Protein AF-A0A0C1L638-F1 (afdb_monomer_lite)

Secondary structure (DSSP, 8-state):
---HHHHHHHHHHHHHHHHHHHHHTT--GGGTT--SSTTSPPHHHHHHHHHHHHHHHHHHHHHS----TTS--GGGGS-HHHHHHHHHHHHHHHHHHHHHHHHHTTPPPPPSSS--TTS---

Radius of gyration: 15.99 Å; chains: 1; bounding box: 46×33×40 Å

Structure (mmCIF, N/CA/C/O backbone):
data_AF-A0A0C1L638-F1
#
_entry.id   AF-A0A0C1L638-F1
#
loop_
_atom_site.group_PDB
_atom_site.id
_atom_site.type_symbol
_atom_site.label_atom_id
_atom_site.label_alt_id
_atom_site.label_comp_id
_atom_site.label_asym_id
_atom_site.label_entity_id
_atom_site.label_seq_id
_atom_site.pdbx_PDB_ins_code
_atom_site.Cartn_x
_atom_site.Cartn_y
_atom_site.Cartn_z
_atom_site.occupancy
_atom_site.B_iso_or_equiv
_atom_site.auth_seq_id
_atom_site.auth_comp_id
_atom_site.auth_asym_id
_atom_site.auth_atom_id
_atom_site.pdbx_PDB_model_num
ATOM 1 N N . MET A 1 1 ? -29.315 -3.999 16.140 1.00 48.91 1 MET A N 1
ATOM 2 C CA . MET A 1 1 ? -29.030 -3.114 14.990 1.00 48.91 1 MET A CA 1
ATOM 3 C C . MET A 1 1 ? -27.539 -3.187 14.716 1.00 48.91 1 MET A C 1
ATOM 5 O O . MET A 1 1 ? -26.774 -2.829 15.603 1.00 48.91 1 MET A O 1
ATOM 9 N N . SER A 1 2 ? -27.113 -3.719 13.566 1.00 58.38 2 SER A N 1
ATOM 10 C CA . SER A 1 2 ? -25.711 -3.590 13.154 1.00 58.38 2 SER A CA 1
ATOM 11 C C . SER A 1 2 ? -25.427 -2.111 12.915 1.00 58.38 2 SER A C 1
ATOM 13 O O . SER A 1 2 ? -26.223 -1.433 12.267 1.00 58.38 2 SER A O 1
ATOM 15 N N . ASN A 1 3 ? -24.329 -1.594 13.455 1.00 78.25 3 ASN A N 1
ATOM 16 C CA . ASN A 1 3 ? -23.921 -0.226 13.174 1.00 78.25 3 ASN A CA 1
ATOM 17 C C . ASN A 1 3 ? -23.470 -0.153 11.706 1.00 78.25 3 ASN A C 1
ATOM 19 O O . ASN A 1 3 ? -22.371 -0.599 11.379 1.00 78.25 3 ASN A O 1
ATOM 23 N N . THR A 1 4 ? -24.346 0.361 10.835 1.00 86.81 4 THR A N 1
ATOM 24 C CA . THR A 1 4 ? -24.172 0.392 9.374 1.00 86.81 4 THR A CA 1
ATOM 25 C C . THR A 1 4 ? -22.825 0.981 8.959 1.00 86.81 4 THR A C 1
ATOM 27 O O . THR A 1 4 ? -22.204 0.490 8.022 1.00 86.81 4 THR A O 1
ATOM 30 N N . ILE A 1 5 ? -22.327 1.981 9.689 1.00 86.56 5 ILE A N 1
ATOM 31 C CA . ILE A 1 5 ? -21.040 2.619 9.401 1.00 86.56 5 ILE A CA 1
ATOM 32 C C . ILE A 1 5 ? -19.891 1.638 9.649 1.00 86.56 5 ILE A C 1
ATOM 34 O O . ILE A 1 5 ? -19.076 1.412 8.762 1.00 86.56 5 ILE A O 1
ATOM 38 N N . ILE A 1 6 ? -19.858 0.987 10.815 1.00 87.44 6 ILE A N 1
ATOM 39 C CA . ILE A 1 6 ? -18.807 0.013 11.156 1.00 87.44 6 ILE A CA 1
ATOM 40 C C . ILE A 1 6 ? -18.777 -1.130 10.135 1.00 87.44 6 ILE A C 1
ATOM 42 O O . ILE A 1 6 ? -17.701 -1.525 9.693 1.00 87.44 6 ILE A O 1
ATOM 46 N N . SER A 1 7 ? -19.943 -1.632 9.711 1.00 90.81 7 SER A N 1
ATOM 47 C CA . SER A 1 7 ? -19.996 -2.676 8.680 1.00 90.81 7 SER A CA 1
ATOM 48 C C . SER A 1 7 ? -19.431 -2.227 7.330 1.00 90.81 7 SER A C 1
ATOM 50 O O . SER A 1 7 ? -18.806 -3.042 6.658 1.00 90.81 7 SER A O 1
ATOM 52 N N . GLN A 1 8 ? -19.593 -0.954 6.946 1.00 90.81 8 GLN A N 1
ATOM 53 C CA . GLN A 1 8 ? -18.999 -0.422 5.713 1.00 90.81 8 GLN A CA 1
ATOM 54 C C . GLN A 1 8 ? -17.470 -0.369 5.813 1.00 90.81 8 GLN A C 1
ATOM 56 O O . GLN A 1 8 ? -16.793 -0.868 4.922 1.00 90.81 8 GLN A O 1
ATOM 61 N N . PHE A 1 9 ? -16.916 0.113 6.931 1.00 91.06 9 PHE A N 1
ATOM 62 C CA . PHE A 1 9 ? -15.462 0.101 7.148 1.00 91.06 9 PHE A CA 1
ATOM 63 C C . PHE A 1 9 ? -14.877 -1.312 7.134 1.00 91.06 9 PHE A C 1
ATOM 65 O O . PHE A 1 9 ? -13.836 -1.539 6.528 1.00 91.06 9 PHE A O 1
ATOM 72 N N . ILE A 1 10 ? -15.541 -2.277 7.777 1.00 91.25 10 ILE A N 1
ATOM 73 C CA . ILE A 1 10 ? -15.096 -3.678 7.753 1.00 91.25 10 ILE A CA 1
ATOM 74 C C . ILE A 1 10 ? -15.129 -4.233 6.322 1.00 91.25 10 ILE A C 1
ATOM 76 O O . ILE A 1 10 ? -14.195 -4.918 5.912 1.00 91.25 10 ILE A O 1
ATOM 80 N N . SER A 1 11 ? -16.183 -3.933 5.556 1.00 92.56 11 SER A N 1
ATOM 81 C CA . SER A 1 11 ? -16.294 -4.344 4.152 1.00 92.56 11 SER A CA 1
ATOM 82 C C . SER A 1 11 ? -15.171 -3.759 3.292 1.00 92.56 11 SER A C 1
ATOM 84 O O . SER A 1 11 ? -14.566 -4.484 2.499 1.00 92.56 11 SER A O 1
ATOM 86 N N . GLU A 1 12 ? -14.860 -2.478 3.487 1.00 91.62 12 GLU A N 1
ATOM 87 C CA . GLU A 1 12 ? -13.741 -1.801 2.831 1.00 91.62 12 GLU A CA 1
ATOM 88 C C . GLU A 1 12 ? -12.425 -2.509 3.175 1.00 91.62 12 GLU A C 1
ATOM 90 O O . GLU A 1 12 ? -11.741 -3.013 2.295 1.00 91.62 12 GLU A O 1
ATOM 95 N N . PHE A 1 13 ? -12.115 -2.694 4.461 1.00 91.94 13 PHE A N 1
ATOM 96 C CA . PHE A 1 13 ? -10.907 -3.401 4.898 1.00 91.94 13 PHE A CA 1
ATOM 97 C C . PHE A 1 13 ? -10.763 -4.801 4.292 1.00 91.94 13 PHE A C 1
ATOM 99 O O . PHE A 1 13 ? -9.678 -5.170 3.842 1.00 91.94 13 PHE A O 1
ATOM 106 N N . ASN A 1 14 ? -11.846 -5.578 4.258 1.00 92.31 14 ASN A N 1
ATOM 107 C CA . ASN A 1 14 ? -11.840 -6.918 3.671 1.00 92.31 14 ASN A CA 1
ATOM 108 C C . ASN A 1 14 ? -11.553 -6.903 2.161 1.00 92.31 14 ASN A C 1
ATOM 110 O O . ASN A 1 14 ? -11.021 -7.881 1.639 1.00 92.31 14 ASN A O 1
ATOM 114 N N . THR A 1 15 ? -11.870 -5.805 1.476 1.00 91.19 15 THR A N 1
ATOM 115 C CA . THR A 1 15 ? -11.564 -5.597 0.054 1.00 91.19 15 THR A CA 1
ATOM 116 C C . THR A 1 15 ? -10.126 -5.107 -0.134 1.00 91.19 15 THR A C 1
ATOM 118 O O . THR A 1 15 ? -9.382 -5.622 -0.970 1.00 91.19 15 THR A O 1
ATOM 121 N N . GLU A 1 16 ? -9.699 -4.154 0.691 1.00 94.31 16 GLU A N 1
ATOM 122 C CA . GLU A 1 16 ? -8.425 -3.455 0.553 1.00 94.31 16 GLU A CA 1
ATOM 123 C C . GLU A 1 16 ? -7.219 -4.298 1.002 1.00 94.31 16 GLU A C 1
ATOM 125 O O . GLU A 1 16 ? -6.173 -4.295 0.346 1.00 94.31 16 GLU A O 1
ATOM 130 N N . VAL A 1 17 ? -7.350 -5.075 2.086 1.00 94.75 17 VAL A N 1
ATOM 131 C CA . VAL A 1 17 ? -6.250 -5.883 2.653 1.00 94.75 17 VAL A CA 1
ATOM 132 C C . VAL A 1 17 ? -5.695 -6.915 1.669 1.00 94.75 17 VAL A C 1
ATOM 134 O O . VAL A 1 17 ? -4.472 -6.931 1.483 1.00 94.75 17 VAL A O 1
ATOM 137 N N . PRO A 1 18 ? -6.508 -7.771 1.019 1.00 94.12 18 PRO A N 1
ATOM 138 C CA . PRO A 1 18 ? -5.980 -8.762 0.086 1.00 94.12 18 PRO A CA 1
ATOM 139 C C . PRO A 1 18 ? -5.276 -8.121 -1.112 1.00 94.12 18 PRO A C 1
ATOM 141 O O . PRO A 1 18 ? -4.221 -8.601 -1.527 1.00 94.12 18 PRO A O 1
ATOM 144 N N . ALA A 1 19 ? -5.822 -7.026 -1.648 1.00 91.88 19 ALA A N 1
ATOM 145 C CA . ALA A 1 19 ? -5.237 -6.323 -2.784 1.00 91.88 19 ALA A CA 1
ATOM 146 C C . ALA A 1 19 ? -3.872 -5.714 -2.432 1.00 91.88 19 ALA A C 1
ATOM 148 O O . ALA A 1 19 ? -2.891 -5.928 -3.145 1.00 91.88 19 ALA A O 1
ATOM 149 N N . THR A 1 20 ? -3.780 -5.017 -1.295 1.00 96.69 20 THR A N 1
ATOM 150 C CA . THR A 1 20 ? -2.515 -4.442 -0.818 1.00 96.69 20 THR A CA 1
ATOM 151 C C . THR A 1 20 ? -1.477 -5.526 -0.538 1.00 96.69 20 THR A C 1
ATOM 153 O O . THR A 1 20 ? -0.330 -5.402 -0.969 1.00 96.69 20 THR A O 1
ATOM 156 N N . ARG A 1 21 ? -1.873 -6.616 0.130 1.00 96.62 21 ARG A N 1
ATOM 157 C CA . ARG A 1 21 ? -0.982 -7.744 0.429 1.00 96.62 21 ARG A CA 1
ATOM 158 C C . ARG A 1 21 ? -0.371 -8.329 -0.845 1.00 96.62 21 ARG A C 1
ATOM 160 O O . ARG A 1 21 ? 0.847 -8.461 -0.916 1.00 96.62 21 ARG A O 1
ATOM 167 N N . LYS A 1 22 ? -1.189 -8.591 -1.870 1.00 95.88 22 LYS A N 1
ATOM 168 C CA . LYS A 1 22 ? -0.713 -9.108 -3.163 1.00 95.88 22 LYS A CA 1
ATOM 169 C C . LYS A 1 22 ? 0.283 -8.173 -3.851 1.00 95.88 22 LYS A C 1
ATOM 171 O O . LYS A 1 22 ? 1.174 -8.658 -4.542 1.00 95.88 22 LYS A O 1
ATOM 176 N N . CYS A 1 23 ? 0.138 -6.852 -3.705 1.00 96.94 23 CYS A N 1
ATOM 177 C CA . CYS A 1 23 ? 1.132 -5.907 -4.221 1.00 96.94 23 CYS A CA 1
ATOM 178 C C . CYS A 1 23 ? 2.464 -6.057 -3.477 1.00 96.94 23 CYS A C 1
ATOM 180 O O . CYS A 1 23 ? 3.501 -6.212 -4.116 1.00 96.94 23 CYS A O 1
ATOM 182 N N . LEU A 1 24 ? 2.423 -6.045 -2.140 1.00 98.00 24 LEU A N 1
ATOM 183 C CA . LEU A 1 24 ? 3.611 -6.112 -1.282 1.00 98.00 24 LEU A CA 1
ATOM 184 C C . LEU A 1 24 ? 4.399 -7.416 -1.473 1.00 98.00 24 LEU A C 1
ATOM 186 O O . LEU A 1 24 ? 5.619 -7.375 -1.589 1.00 98.00 24 LEU A O 1
ATOM 190 N N . GLU A 1 25 ? 3.711 -8.555 -1.599 1.00 97.44 25 GLU A N 1
ATOM 191 C CA . GLU A 1 25 ? 4.321 -9.877 -1.831 1.00 97.44 25 GLU A CA 1
ATOM 192 C C . GLU A 1 25 ? 5.147 -9.961 -3.126 1.00 97.44 25 GLU A C 1
ATOM 194 O O . GLU A 1 25 ? 5.982 -10.850 -3.276 1.00 97.44 25 GLU A O 1
ATOM 199 N N . ARG A 1 26 ? 4.926 -9.046 -4.076 1.00 97.44 26 ARG A N 1
ATOM 200 C CA . ARG A 1 26 ? 5.615 -9.030 -5.375 1.00 97.44 26 ARG A CA 1
ATOM 201 C C . ARG A 1 26 ? 6.802 -8.085 -5.423 1.00 97.44 26 ARG A C 1
ATOM 203 O O . ARG A 1 26 ? 7.506 -8.079 -6.433 1.00 97.44 26 ARG A O 1
ATOM 210 N N . ILE A 1 27 ? 7.010 -7.269 -4.391 1.00 98.12 27 ILE A N 1
ATOM 211 C CA . ILE A 1 27 ? 8.096 -6.293 -4.381 1.00 98.12 27 ILE A CA 1
ATOM 212 C C . ILE A 1 27 ? 9.408 -7.011 -4.057 1.00 98.12 27 ILE A C 1
ATOM 214 O O . ILE A 1 27 ? 9.557 -7.550 -2.963 1.00 98.12 27 ILE A O 1
ATOM 218 N N . PRO A 1 28 ? 10.390 -7.020 -4.972 1.00 97.62 28 PRO A N 1
ATOM 219 C CA . PRO A 1 28 ? 11.658 -7.667 -4.703 1.00 97.62 28 PRO A CA 1
ATOM 220 C C . PRO A 1 28 ? 12.589 -6.743 -3.908 1.00 97.62 28 PRO A C 1
ATOM 222 O O . PRO A 1 28 ? 12.786 -5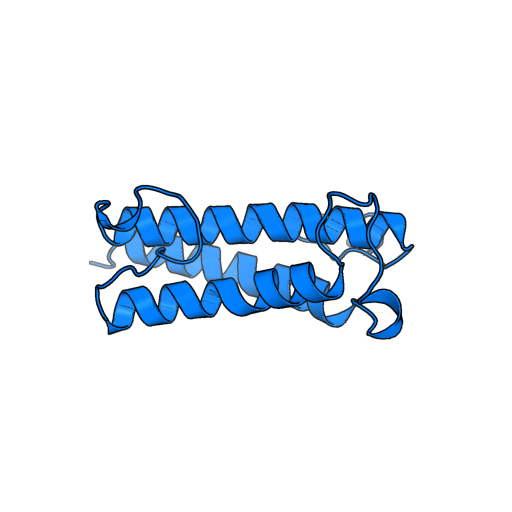.583 -4.275 1.00 97.62 28 PRO A O 1
ATOM 225 N N . GLU A 1 29 ? 13.256 -7.293 -2.893 1.00 97.25 29 GLU A N 1
ATOM 226 C CA . GLU A 1 29 ? 14.179 -6.548 -2.018 1.00 97.25 29 GLU A CA 1
ATOM 227 C C . GLU A 1 29 ? 15.301 -5.832 -2.782 1.00 97.25 29 GLU A C 1
ATOM 229 O O . GLU A 1 29 ? 15.673 -4.711 -2.445 1.00 97.25 29 GLU A O 1
ATOM 234 N N . ARG A 1 30 ? 15.780 -6.420 -3.889 1.00 98.12 30 ARG A N 1
ATOM 235 C CA . ARG A 1 30 ? 16.824 -5.825 -4.749 1.00 98.12 30 ARG A CA 1
ATOM 236 C C . ARG A 1 30 ? 16.470 -4.439 -5.308 1.00 98.12 30 ARG A C 1
ATOM 238 O O . ARG A 1 30 ? 17.349 -3.759 -5.821 1.00 98.12 30 ARG A O 1
ATOM 245 N N . LEU A 1 31 ? 15.190 -4.058 -5.299 1.00 98.25 31 LEU A N 1
ATOM 246 C CA . LEU A 1 31 ? 14.713 -2.769 -5.801 1.00 98.25 31 LEU A CA 1
ATOM 247 C C . LEU A 1 31 ? 14.392 -1.776 -4.679 1.00 98.25 31 LEU A C 1
ATOM 249 O O . LEU A 1 31 ? 13.869 -0.706 -4.971 1.00 98.25 31 LEU A O 1
ATOM 253 N N . PHE A 1 32 ? 14.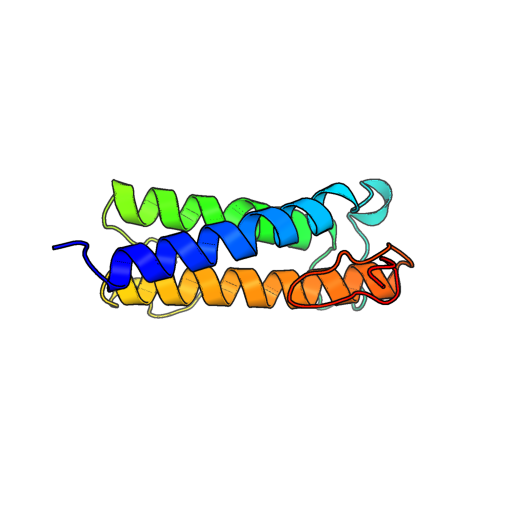684 -2.079 -3.412 1.00 98.38 32 PHE A N 1
ATOM 254 C CA . PHE A 1 32 ? 14.300 -1.211 -2.296 1.00 98.38 32 PHE A CA 1
ATOM 255 C C . PHE A 1 32 ? 14.871 0.208 -2.377 1.00 98.38 32 PHE A C 1
ATOM 257 O O . PHE A 1 32 ? 14.169 1.142 -1.994 1.00 98.38 32 PHE A O 1
ATOM 264 N N . ASP A 1 33 ? 16.060 0.394 -2.947 1.00 98.50 33 ASP A N 1
ATOM 265 C CA . ASP A 1 33 ? 16.664 1.722 -3.132 1.00 98.50 33 ASP A CA 1
ATOM 266 C C . ASP A 1 33 ? 16.202 2.439 -4.412 1.00 98.50 33 ASP A C 1
ATOM 268 O O . ASP A 1 33 ? 16.485 3.624 -4.609 1.00 98.50 33 ASP A O 1
ATOM 272 N N . TRP A 1 34 ? 15.468 1.750 -5.292 1.00 98.50 34 TRP A N 1
ATOM 273 C CA . TRP A 1 34 ? 15.004 2.319 -6.553 1.00 98.50 34 TRP A CA 1
ATOM 274 C C . TRP A 1 34 ? 13.949 3.407 -6.324 1.00 98.50 34 TRP A C 1
ATOM 276 O O . TRP A 1 34 ? 13.056 3.274 -5.485 1.00 98.50 34 TRP A O 1
ATOM 286 N N . LYS A 1 35 ? 14.012 4.474 -7.124 1.00 98.50 35 LYS A N 1
ATOM 287 C CA . LYS A 1 35 ? 12.992 5.526 -7.201 1.00 98.50 35 LYS A CA 1
ATOM 288 C C . LYS A 1 35 ? 12.903 6.070 -8.628 1.00 98.50 35 LYS A C 1
ATOM 290 O O . LYS A 1 35 ? 13.934 6.176 -9.290 1.00 98.50 35 LYS A O 1
ATOM 295 N N . PRO A 1 36 ? 11.706 6.461 -9.099 1.00 97.94 36 PRO A N 1
ATOM 296 C CA . PRO A 1 36 ? 11.520 6.970 -10.459 1.00 97.94 36 PRO A CA 1
ATOM 297 C C . PRO A 1 36 ? 12.140 8.359 -10.660 1.00 97.94 36 PRO A C 1
ATOM 299 O O . PRO A 1 36 ? 12.393 8.770 -11.787 1.00 97.94 36 PRO A O 1
ATOM 302 N N . HIS A 1 37 ? 12.347 9.100 -9.571 1.00 98.44 37 HIS A N 1
ATOM 303 C CA . HIS A 1 37 ? 12.897 10.445 -9.578 1.00 98.44 37 HIS A CA 1
ATOM 304 C C . HIS A 1 37 ? 13.567 10.739 -8.229 1.00 98.44 37 HIS A C 1
ATOM 306 O O . HIS A 1 37 ? 13.150 10.212 -7.199 1.00 98.44 37 HIS A O 1
ATOM 312 N N . GLU A 1 38 ? 14.574 11.615 -8.200 1.00 97.31 38 GLU A N 1
ATOM 313 C CA . GLU A 1 38 ? 15.374 11.899 -6.995 1.00 97.31 38 GLU A CA 1
ATOM 314 C C . GLU A 1 38 ? 14.547 12.402 -5.804 1.00 97.31 38 GLU A C 1
ATOM 316 O O . GLU A 1 38 ? 14.839 12.046 -4.661 1.00 97.31 38 GLU A O 1
ATOM 321 N N . LYS A 1 39 ? 13.499 13.182 -6.099 1.00 97.56 39 LYS A N 1
ATOM 322 C CA . LYS A 1 39 ? 12.534 13.749 -5.135 1.00 97.56 39 LYS A CA 1
ATOM 323 C C . LYS A 1 39 ? 11.465 12.759 -4.659 1.00 97.56 39 LYS A C 1
ATOM 325 O O . LYS A 1 39 ? 10.638 13.118 -3.829 1.00 97.56 39 LYS A O 1
ATOM 330 N N . SER A 1 40 ? 11.427 11.554 -5.218 1.00 97.81 40 SER A N 1
ATOM 331 C CA . SER A 1 40 ? 10.443 10.540 -4.852 1.00 97.81 40 SER A CA 1
ATOM 332 C C . SER A 1 40 ? 10.964 9.632 -3.737 1.00 97.81 40 SER A C 1
ATOM 334 O O . SER A 1 40 ? 12.171 9.456 -3.565 1.00 97.81 40 SER A O 1
ATOM 336 N N . MET A 1 41 ? 10.038 9.022 -2.996 1.00 97.62 41 MET A N 1
ATOM 337 C CA . MET A 1 41 ? 10.350 7.964 -2.032 1.00 97.62 41 MET A CA 1
ATOM 338 C C . MET A 1 41 ? 10.976 6.757 -2.736 1.00 97.62 41 MET A C 1
ATOM 340 O O . MET A 1 41 ? 10.628 6.467 -3.886 1.00 97.62 41 MET A O 1
ATOM 344 N N . THR A 1 42 ? 11.863 6.046 -2.039 1.00 98.56 42 THR A N 1
ATOM 345 C CA . THR A 1 42 ? 12.378 4.757 -2.510 1.00 98.56 42 THR A CA 1
ATOM 346 C C . THR A 1 42 ? 11.284 3.693 -2.452 1.00 98.56 42 THR A C 1
ATOM 348 O O . THR A 1 42 ? 10.350 3.793 -1.650 1.00 98.56 42 THR A O 1
ATOM 351 N N . LEU A 1 43 ? 11.371 2.672 -3.304 1.00 98.56 43 LEU A N 1
ATOM 352 C CA . LEU A 1 43 ? 10.389 1.589 -3.342 1.00 98.56 43 LEU A CA 1
ATOM 353 C C . LEU A 1 43 ? 10.328 0.828 -2.011 1.00 98.56 43 LEU A C 1
ATOM 355 O O . LEU A 1 43 ? 9.241 0.457 -1.579 1.00 98.56 43 LEU A O 1
ATOM 359 N N . GLY A 1 44 ? 11.461 0.642 -1.332 1.00 98.31 44 GLY A N 1
ATOM 360 C CA . GLY A 1 44 ? 11.515 0.005 -0.017 1.00 98.31 44 GLY A CA 1
ATOM 361 C C . GLY A 1 44 ? 10.764 0.816 1.035 1.00 98.31 44 GLY A C 1
ATOM 362 O O . GLY A 1 44 ? 9.909 0.277 1.735 1.00 98.31 44 GLY A O 1
ATOM 363 N N . TYR A 1 45 ? 10.999 2.132 1.083 1.00 98.19 45 TYR A N 1
ATOM 364 C CA . TYR A 1 45 ? 10.287 3.012 2.008 1.00 98.19 45 TYR A CA 1
ATOM 365 C C . TYR A 1 45 ? 8.787 3.082 1.704 1.00 98.19 45 TYR A C 1
ATOM 367 O O . TYR A 1 45 ? 7.971 2.976 2.614 1.00 98.19 45 TYR A O 1
ATOM 375 N N . LEU A 1 46 ? 8.410 3.201 0.427 1.00 98.38 46 LEU A N 1
ATOM 376 C CA . LEU A 1 46 ? 7.006 3.199 0.015 1.00 98.38 46 LEU A CA 1
ATOM 377 C C . LEU A 1 46 ? 6.311 1.872 0.363 1.00 98.38 46 LEU A C 1
ATOM 379 O O . LEU A 1 46 ? 5.168 1.882 0.809 1.00 98.38 46 LEU A O 1
ATOM 383 N N . SER A 1 47 ? 6.997 0.739 0.199 1.00 98.19 47 SER A N 1
ATOM 384 C CA . SER A 1 47 ? 6.463 -0.580 0.561 1.00 98.19 47 SER A CA 1
ATOM 385 C C . SER A 1 47 ? 6.250 -0.701 2.069 1.00 98.19 47 SER A C 1
ATOM 387 O O . SER A 1 47 ? 5.191 -1.157 2.497 1.00 98.19 47 SER A O 1
ATOM 389 N N . LEU A 1 48 ? 7.216 -0.237 2.869 1.00 96.75 48 LEU A N 1
ATOM 390 C CA . LEU A 1 48 ? 7.093 -0.188 4.326 1.00 96.75 48 LEU A CA 1
ATOM 391 C C . LEU A 1 48 ? 5.921 0.703 4.752 1.00 96.75 48 LEU A C 1
ATOM 393 O O . LEU A 1 48 ? 5.065 0.258 5.508 1.00 96.75 48 LEU A O 1
ATOM 397 N N . LEU A 1 49 ? 5.830 1.917 4.202 1.00 95.62 49 LEU A N 1
ATOM 398 C CA . LEU A 1 49 ? 4.734 2.847 4.475 1.00 95.62 49 LEU A CA 1
ATOM 399 C C . LEU A 1 49 ? 3.370 2.198 4.195 1.00 95.62 49 LEU A C 1
ATOM 401 O O . LEU A 1 49 ? 2.488 2.208 5.049 1.00 95.62 49 LEU A O 1
ATOM 405 N N . VAL A 1 50 ? 3.204 1.572 3.026 1.00 97.00 50 VAL A N 1
ATOM 406 C CA . VAL A 1 50 ? 1.959 0.879 2.652 1.00 97.00 50 VAL A CA 1
ATOM 407 C C . VAL A 1 50 ? 1.651 -0.302 3.585 1.00 97.00 50 VAL A C 1
ATOM 409 O O . VAL A 1 50 ? 0.478 -0.574 3.848 1.00 97.00 50 VAL A O 1
ATOM 412 N N . ALA A 1 51 ? 2.665 -1.000 4.101 1.00 95.94 51 ALA A N 1
ATOM 413 C CA . ALA A 1 51 ? 2.485 -2.096 5.052 1.00 95.94 51 ALA A CA 1
ATOM 414 C C . ALA A 1 51 ? 2.109 -1.616 6.469 1.00 95.94 51 ALA A C 1
ATOM 416 O O . ALA A 1 51 ? 1.368 -2.307 7.167 1.00 95.94 51 ALA A O 1
ATOM 417 N N . GLU A 1 52 ? 2.588 -0.443 6.891 1.00 93.38 52 GLU A N 1
ATOM 418 C CA . GLU A 1 52 ? 2.390 0.091 8.245 1.00 93.38 52 GLU A CA 1
ATOM 419 C C . GLU A 1 52 ? 1.041 0.796 8.443 1.00 93.38 52 GLU A C 1
ATOM 421 O O . GLU A 1 52 ? 0.495 0.757 9.546 1.00 93.38 52 GLU A O 1
ATOM 426 N N . ILE A 1 53 ? 0.466 1.414 7.404 1.00 91.81 53 ILE A N 1
ATOM 427 C CA . ILE A 1 53 ? -0.763 2.223 7.534 1.00 91.81 53 ILE A CA 1
ATOM 428 C C . ILE A 1 53 ? -1.930 1.483 8.235 1.00 91.81 53 ILE A C 1
ATOM 430 O O . ILE A 1 53 ? -2.564 2.083 9.109 1.00 91.81 53 ILE A O 1
ATOM 434 N N . PRO A 1 54 ? -2.218 0.190 7.967 1.00 90.56 54 PRO A N 1
ATOM 435 C CA . PRO A 1 54 ? -3.253 -0.543 8.705 1.00 90.56 54 PRO A CA 1
ATOM 436 C C . PRO A 1 54 ? -3.012 -0.628 10.223 1.00 90.56 54 PRO A C 1
ATOM 438 O O . PRO A 1 54 ? -3.969 -0.660 11.003 1.00 90.56 54 PRO A O 1
ATOM 441 N N . MET A 1 55 ? -1.749 -0.636 10.670 1.00 87.81 55 MET A N 1
ATOM 442 C CA . MET A 1 55 ? -1.424 -0.621 12.100 1.00 87.81 55 MET A CA 1
ATOM 443 C C . MET A 1 55 ? -1.824 0.703 12.748 1.00 87.81 55 MET A C 1
ATOM 445 O O . MET A 1 55 ? -2.282 0.697 13.887 1.00 87.81 55 MET A O 1
ATOM 449 N N . TRP A 1 56 ? -1.732 1.826 12.033 1.00 88.44 56 TRP A N 1
ATOM 450 C CA . TRP A 1 56 ? -2.121 3.130 12.577 1.00 88.44 56 TRP A CA 1
ATOM 451 C C . TRP A 1 56 ? -3.608 3.171 12.927 1.00 88.44 56 TRP A C 1
ATOM 453 O O . TRP A 1 56 ? -3.972 3.702 13.969 1.00 88.44 56 TRP A O 1
ATOM 463 N N . ILE A 1 57 ? -4.460 2.527 12.122 1.00 88.00 57 ILE A N 1
ATOM 464 C CA . ILE A 1 57 ? -5.897 2.406 12.414 1.00 88.00 57 ILE A CA 1
ATOM 465 C C . ILE A 1 57 ? -6.124 1.584 13.687 1.00 88.00 57 ILE A C 1
ATOM 467 O O . ILE A 1 57 ? -6.954 1.941 14.522 1.00 88.00 57 ILE A O 1
ATOM 471 N N . THR A 1 58 ? -5.358 0.504 13.866 1.00 87.25 58 THR A N 1
ATOM 472 C CA . THR A 1 58 ? -5.418 -0.313 15.087 1.00 87.25 58 THR A CA 1
ATOM 473 C C . THR A 1 58 ? -5.042 0.507 16.318 1.00 87.25 58 THR A C 1
ATOM 475 O O . THR A 1 58 ? -5.737 0.445 17.333 1.00 87.25 58 THR A O 1
ATOM 478 N N . GLU A 1 59 ? -3.972 1.294 16.228 1.00 85.50 59 GLU A N 1
ATOM 479 C CA . GLU A 1 59 ? -3.533 2.146 17.330 1.00 85.50 59 GLU A CA 1
ATOM 480 C C . GLU A 1 59 ? -4.547 3.258 17.625 1.00 85.50 59 GLU A C 1
ATOM 482 O O . GLU A 1 59 ? -4.945 3.390 18.777 1.00 85.50 59 GLU A O 1
ATOM 487 N N . MET A 1 60 ? -5.092 3.942 16.611 1.00 84.94 60 MET A N 1
ATOM 488 C CA . MET A 1 60 ? -6.157 4.946 16.788 1.00 84.94 60 MET A CA 1
ATOM 489 C C . MET A 1 60 ? -7.378 4.392 17.531 1.00 84.94 60 MET A C 1
ATOM 491 O O . MET A 1 60 ? -7.970 5.074 18.366 1.00 84.94 60 MET A O 1
ATOM 495 N N . ILE A 1 61 ? -7.773 3.148 17.244 1.00 87.31 61 ILE A N 1
ATOM 496 C CA . ILE A 1 61 ? -8.900 2.499 17.927 1.00 87.31 61 ILE A CA 1
ATOM 497 C C . ILE A 1 61 ? -8.560 2.213 19.396 1.00 87.31 61 ILE A C 1
ATOM 499 O O . ILE A 1 61 ? -9.413 2.406 20.265 1.00 87.31 61 ILE A O 1
ATOM 503 N N . LYS A 1 62 ? -7.336 1.750 19.678 1.00 85.81 62 LYS A N 1
ATOM 504 C CA . LYS A 1 62 ? -6.892 1.379 21.030 1.00 85.81 62 LYS A CA 1
ATOM 505 C C . LYS A 1 62 ? -6.678 2.589 21.929 1.00 85.81 62 LYS A C 1
ATOM 507 O O . LYS A 1 62 ? -7.160 2.600 23.057 1.00 85.81 62 LYS A O 1
ATOM 512 N N . THR A 1 63 ? -5.929 3.573 21.448 1.00 81.88 63 THR A N 1
ATOM 513 C CA . THR A 1 63 ? -5.523 4.734 22.244 1.00 81.88 63 THR A CA 1
ATOM 514 C C . THR A 1 63 ? -6.606 5.802 22.259 1.00 81.88 63 THR A C 1
ATOM 516 O O . THR A 1 63 ? -6.649 6.607 23.181 1.00 81.88 63 THR A O 1
ATOM 519 N N . ARG A 1 64 ? -7.500 5.807 21.255 1.00 75.88 64 ARG A N 1
ATOM 520 C CA . ARG A 1 64 ? -8.407 6.929 20.948 1.00 75.88 64 ARG A CA 1
ATOM 521 C C . ARG A 1 64 ? -7.665 8.243 20.706 1.00 75.88 64 ARG A C 1
ATOM 523 O O . ARG A 1 64 ? -8.285 9.304 20.697 1.00 75.88 64 ARG A O 1
ATOM 530 N N . GLU A 1 65 ? -6.361 8.154 20.504 1.00 67.06 65 GLU A N 1
ATOM 531 C CA . GLU A 1 65 ? -5.472 9.258 20.235 1.00 67.06 65 GLU A CA 1
ATOM 532 C C . GLU A 1 65 ? -4.950 9.121 18.823 1.00 67.06 65 GLU A C 1
ATOM 534 O O . GLU A 1 65 ? -4.784 8.035 18.260 1.00 67.06 65 GLU A O 1
ATOM 539 N N . ILE A 1 66 ? -4.676 10.280 18.266 1.00 61.25 66 ILE A N 1
ATOM 540 C CA . ILE A 1 66 ? -4.100 10.417 16.960 1.00 61.25 66 ILE A CA 1
ATOM 541 C C . ILE A 1 66 ? -2.803 11.164 17.189 1.00 61.25 66 ILE A C 1
ATOM 543 O O . ILE A 1 66 ? -2.805 12.268 17.724 1.00 61.25 66 ILE A O 1
ATOM 547 N N . ASN A 1 67 ? -1.692 10.525 16.846 1.00 57.50 67 ASN A N 1
ATOM 548 C CA . ASN A 1 67 ? -0.395 11.171 16.879 1.00 57.50 67 ASN A CA 1
ATOM 549 C C . ASN A 1 67 ? 0.144 11.226 15.450 1.00 57.50 67 ASN A C 1
ATOM 551 O O . ASN A 1 67 ? 0.959 10.397 15.040 1.00 57.50 67 ASN A O 1
ATOM 555 N N . PHE A 1 68 ? -0.345 12.197 14.672 1.00 55.72 68 PHE A N 1
ATOM 556 C CA . PHE A 1 68 ? 0.212 12.516 13.357 1.00 55.72 68 PHE A CA 1
ATOM 557 C C . PHE A 1 68 ? 1.383 13.495 13.440 1.00 55.72 68 PHE A C 1
ATOM 559 O O . PHE A 1 68 ? 1.780 14.056 12.420 1.00 55.72 68 PHE A O 1
ATOM 566 N N . GLN A 1 69 ? 2.037 13.653 14.596 1.00 48.19 69 GLN A N 1
ATOM 567 C CA . GLN A 1 69 ? 3.207 14.528 14.736 1.00 48.19 69 GLN A CA 1
ATOM 568 C C . GLN A 1 69 ? 4.411 14.087 13.862 1.00 48.19 69 GLN A C 1
ATOM 570 O O . GLN A 1 69 ? 5.442 14.754 13.826 1.00 48.19 69 GLN A O 1
ATOM 575 N N . LYS A 1 70 ? 4.265 12.999 13.090 1.00 47.81 70 LYS A N 1
ATOM 576 C CA . LYS A 1 70 ? 5.172 12.553 12.023 1.00 47.81 70 LYS A CA 1
ATOM 577 C C . LYS A 1 70 ? 4.795 13.022 10.598 1.00 47.81 70 LYS A C 1
ATOM 579 O O . LYS A 1 70 ? 5.647 12.929 9.722 1.00 47.81 70 LYS A O 1
ATOM 584 N N . TRP A 1 71 ? 3.581 13.534 10.346 1.00 50.66 71 TRP A N 1
ATOM 585 C CA . TRP A 1 71 ? 3.080 13.896 9.005 1.00 50.66 71 TRP A CA 1
ATOM 586 C C . TRP A 1 71 ? 2.068 15.062 9.011 1.00 50.66 71 TRP A C 1
ATOM 588 O O . TRP A 1 71 ? 0.895 14.864 8.736 1.00 50.66 71 TRP A O 1
ATOM 598 N N . GLY A 1 72 ? 2.527 16.283 9.302 1.00 43.91 72 GLY A N 1
ATOM 599 C CA . GLY A 1 72 ? 2.095 17.564 8.698 1.00 43.91 72 GLY A CA 1
ATOM 600 C C . GLY A 1 72 ? 0.614 17.951 8.483 1.00 43.91 72 GLY A C 1
ATOM 601 O O . GLY A 1 72 ? 0.391 18.964 7.822 1.00 43.91 72 GLY A O 1
ATOM 602 N N . THR A 1 73 ? -0.392 17.233 8.982 1.00 48.50 73 THR A N 1
ATOM 603 C CA . THR A 1 73 ? -1.813 17.583 8.808 1.00 48.50 73 THR A CA 1
ATOM 604 C C . THR A 1 73 ? -2.497 17.821 10.151 1.00 48.50 73 THR A C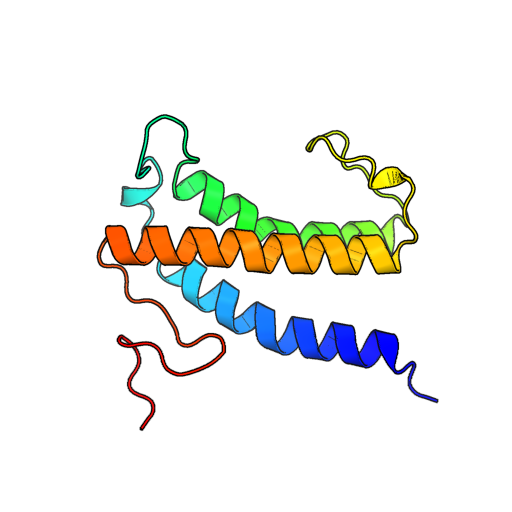 1
ATOM 606 O O . THR A 1 73 ? -2.196 17.146 11.128 1.00 48.50 73 THR A O 1
ATOM 609 N N . ASN A 1 74 ? -3.449 18.762 10.204 1.00 51.28 74 ASN A N 1
ATOM 610 C CA . ASN A 1 74 ? -4.264 19.101 11.389 1.00 51.28 74 ASN A CA 1
ATOM 611 C C . ASN A 1 74 ? -5.266 17.985 11.788 1.00 51.28 74 ASN A C 1
ATOM 613 O O . ASN A 1 74 ? -6.384 18.257 12.219 1.00 51.28 74 ASN A O 1
ATOM 617 N N . SER A 1 75 ? -4.912 16.721 11.580 1.00 53.69 75 SER A N 1
ATOM 618 C CA . SER A 1 75 ? -5.775 15.549 11.749 1.00 53.69 75 SER A CA 1
ATOM 619 C C . SER A 1 75 ? -5.981 15.154 13.213 1.00 53.69 75 SER A C 1
ATOM 621 O O . SER A 1 75 ? -6.994 14.538 13.537 1.00 53.69 75 SER A O 1
ATOM 623 N N . ASP A 1 76 ? -5.110 15.606 14.118 1.00 57.06 76 ASP A N 1
ATOM 624 C CA . ASP A 1 76 ? -5.226 15.368 15.565 1.00 57.06 76 ASP A CA 1
ATOM 625 C C . ASP A 1 76 ? -6.521 15.960 16.181 1.00 57.06 76 ASP A C 1
ATOM 627 O O . ASP A 1 76 ? -6.866 15.648 17.318 1.00 57.06 76 ASP A O 1
ATOM 631 N N . GLN A 1 77 ? -7.263 16.799 15.440 1.00 63.03 77 GLN A N 1
ATOM 632 C CA . GLN A 1 77 ? -8.511 17.437 15.889 1.00 63.03 77 GLN A CA 1
ATOM 633 C C . GLN A 1 77 ? -9.791 16.846 15.274 1.00 63.03 77 GLN A C 1
ATOM 635 O O . GLN A 1 77 ? -10.889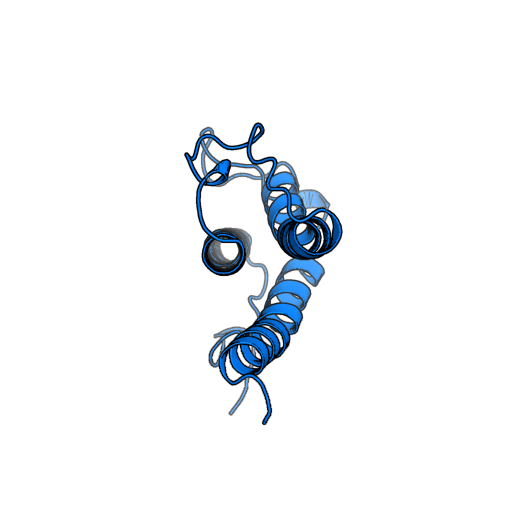 17.208 15.700 1.00 63.03 77 GLN A O 1
ATOM 640 N N . LEU A 1 78 ? -9.686 15.967 14.271 1.00 69.19 78 LEU A N 1
ATOM 641 C CA . LEU A 1 78 ? -10.872 15.395 13.626 1.00 69.19 78 LEU A CA 1
ATOM 642 C C . LEU A 1 78 ? -11.496 14.285 14.501 1.00 69.19 78 LEU A C 1
ATOM 644 O O . LEU A 1 78 ? -10.790 13.606 15.254 1.00 69.19 78 LEU A O 1
ATOM 648 N N . PRO A 1 79 ? -12.812 14.027 14.398 1.00 83.69 79 PRO A N 1
ATOM 649 C CA . PRO A 1 79 ? -13.431 12.849 15.000 1.00 83.69 79 PRO A CA 1
ATOM 650 C C . PRO A 1 79 ? -12.727 11.544 14.586 1.00 83.69 79 PRO A C 1
ATOM 652 O O . PRO A 1 79 ? -12.271 11.400 13.453 1.00 83.69 79 PRO A O 1
ATOM 655 N N . LEU A 1 80 ? -12.685 10.541 15.474 1.00 83.25 80 LEU A N 1
ATOM 656 C CA . LEU A 1 80 ? -12.015 9.249 15.218 1.00 83.25 80 LEU A CA 1
ATOM 657 C C . LEU A 1 80 ? -12.437 8.609 13.883 1.00 83.25 80 LEU A C 1
ATOM 659 O O . LEU A 1 80 ? -11.605 8.072 13.158 1.00 83.25 80 LEU A O 1
ATOM 663 N N . ILE A 1 81 ? -13.723 8.692 13.535 1.00 86.00 81 ILE A N 1
ATOM 664 C CA . ILE A 1 81 ? -14.253 8.115 12.294 1.00 86.00 81 ILE A CA 1
ATOM 665 C C . ILE A 1 81 ? -13.702 8.807 11.038 1.00 86.00 81 ILE A C 1
ATOM 667 O O . ILE A 1 81 ? -13.430 8.148 10.033 1.00 86.00 81 ILE A O 1
ATOM 671 N N . GLU A 1 82 ? -13.474 10.117 11.105 1.00 85.00 82 GLU A N 1
ATOM 672 C CA . GLU A 1 82 ? -12.888 10.897 10.014 1.00 85.00 82 GLU A CA 1
ATOM 673 C C . GLU A 1 82 ? -11.397 10.587 9.877 1.00 85.00 82 GLU A C 1
ATOM 675 O O . GLU A 1 82 ? -10.898 10.446 8.764 1.00 85.00 82 GLU A O 1
ATOM 680 N N . ASN A 1 83 ? -10.699 10.354 10.990 1.00 84.88 83 ASN A N 1
ATOM 681 C CA . ASN A 1 83 ? -9.301 9.926 10.958 1.00 84.88 83 ASN A CA 1
ATOM 682 C C . ASN A 1 83 ? -9.111 8.520 10.401 1.00 84.88 83 ASN A C 1
ATOM 684 O O . ASN A 1 83 ? -8.204 8.302 9.598 1.00 84.88 83 ASN A O 1
ATOM 688 N N . ILE A 1 84 ? -9.983 7.575 10.756 1.00 87.81 84 ILE A N 1
ATOM 689 C CA . ILE A 1 84 ? -9.963 6.232 10.162 1.00 87.81 84 ILE A CA 1
ATOM 690 C C . ILE A 1 84 ? -10.233 6.327 8.654 1.00 87.81 84 ILE A C 1
ATOM 692 O O . ILE A 1 84 ? -9.503 5.729 7.865 1.00 87.81 84 ILE A O 1
ATOM 696 N N . SER A 1 85 ? -11.221 7.132 8.244 1.00 89.25 85 SER A N 1
ATOM 697 C CA . SER A 1 85 ? -11.511 7.396 6.825 1.00 89.25 85 SER A CA 1
ATOM 698 C C . SER A 1 85 ? -10.303 7.979 6.095 1.00 89.25 85 SER A C 1
ATOM 700 O O . SER A 1 85 ? -9.922 7.496 5.032 1.00 89.25 85 SER A O 1
ATOM 702 N N . SER A 1 86 ? -9.679 9.009 6.666 1.00 88.06 86 SER A N 1
ATOM 703 C CA . SER A 1 86 ? -8.488 9.653 6.107 1.00 88.06 86 SER A CA 1
ATOM 704 C C . SER A 1 86 ? -7.332 8.659 5.966 1.00 88.06 86 SER A C 1
ATOM 706 O O . SER A 1 86 ? -6.688 8.586 4.922 1.00 88.06 86 SER A O 1
ATOM 708 N N . THR A 1 87 ? -7.132 7.806 6.973 1.00 89.44 87 THR A N 1
ATOM 709 C CA . THR A 1 87 ? -6.065 6.797 6.984 1.00 89.44 87 THR A CA 1
ATOM 710 C C . THR A 1 87 ? -6.282 5.709 5.932 1.00 89.44 87 THR A C 1
ATOM 712 O O . THR A 1 87 ? -5.331 5.307 5.264 1.00 89.44 87 THR A O 1
ATOM 715 N N . LEU A 1 88 ? -7.525 5.271 5.711 1.00 92.00 88 LEU A N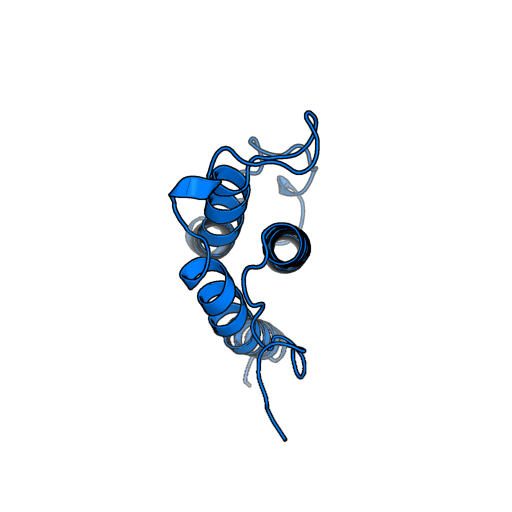 1
ATOM 716 C CA . LEU A 1 88 ? -7.850 4.357 4.611 1.00 92.00 88 LEU A CA 1
ATOM 717 C C . LEU A 1 88 ? -7.600 4.993 3.240 1.00 92.00 88 LEU A C 1
ATOM 719 O O . LEU A 1 88 ? -6.971 4.375 2.384 1.00 92.00 88 LEU A O 1
ATOM 723 N N . ASN A 1 89 ? -8.010 6.248 3.045 1.00 91.75 89 ASN A N 1
ATOM 724 C CA . ASN A 1 89 ? -7.732 6.971 1.802 1.00 91.75 89 ASN A CA 1
ATOM 725 C C . ASN A 1 89 ? -6.223 7.124 1.557 1.00 91.75 89 ASN A C 1
ATOM 727 O O . ASN A 1 89 ? -5.751 6.924 0.439 1.00 91.75 89 ASN A O 1
ATOM 731 N N . HIS A 1 90 ? -5.455 7.421 2.605 1.00 91.81 90 HIS A N 1
ATOM 732 C CA . HIS A 1 90 ? -3.997 7.500 2.555 1.00 91.81 90 HIS A CA 1
ATOM 733 C C . HIS A 1 90 ? -3.360 6.160 2.150 1.00 91.81 90 HIS A C 1
ATOM 735 O O . HIS A 1 90 ? -2.419 6.125 1.354 1.00 91.81 90 HIS A O 1
ATOM 741 N N . TRP A 1 91 ? -3.921 5.047 2.628 1.00 94.81 91 TRP A N 1
ATOM 742 C CA . TRP A 1 91 ? -3.486 3.709 2.246 1.00 94.81 91 TRP A CA 1
ATOM 743 C C . TRP A 1 91 ? -3.710 3.417 0.763 1.00 94.81 91 TRP A C 1
ATOM 745 O O . TRP A 1 91 ? -2.776 3.019 0.062 1.00 94.81 91 TRP A O 1
ATOM 755 N N . VAL A 1 92 ? -4.927 3.664 0.266 1.00 95.19 92 VAL A N 1
ATOM 756 C CA . VAL A 1 92 ? -5.282 3.462 -1.147 1.00 95.19 92 VAL A CA 1
ATOM 757 C C . VAL A 1 92 ? -4.461 4.385 -2.050 1.00 95.19 92 VAL A C 1
ATOM 759 O O . VAL A 1 92 ? -3.965 3.943 -3.088 1.00 95.19 92 VAL A O 1
ATOM 762 N N . HIS A 1 93 ? -4.238 5.634 -1.630 1.00 96.00 93 HIS A N 1
ATOM 763 C CA . HIS A 1 93 ? -3.386 6.599 -2.324 1.00 96.00 93 HIS A CA 1
ATOM 764 C C . HIS A 1 93 ? -1.956 6.072 -2.515 1.00 96.00 93 HIS A C 1
ATOM 766 O O . HIS A 1 93 ? -1.467 5.992 -3.648 1.00 96.00 93 HIS A O 1
ATOM 772 N N . HIS A 1 94 ? -1.289 5.654 -1.435 1.00 97.31 94 HIS A N 1
ATOM 773 C CA . HIS A 1 94 ? 0.082 5.151 -1.530 1.00 97.31 94 HIS A CA 1
ATOM 774 C C . HIS A 1 94 ? 0.181 3.773 -2.179 1.00 97.31 94 HIS A C 1
ATOM 776 O O . HIS A 1 94 ? 1.167 3.506 -2.866 1.00 97.31 94 HIS A O 1
ATOM 782 N N . ARG A 1 95 ? -0.844 2.918 -2.078 1.00 97.25 95 ARG A N 1
ATOM 783 C CA . ARG A 1 95 ? -0.903 1.707 -2.906 1.00 97.25 95 ARG A CA 1
ATOM 784 C C . ARG A 1 95 ? -1.000 2.062 -4.393 1.00 97.25 95 ARG A C 1
ATOM 786 O O . ARG A 1 95 ? -0.325 1.432 -5.200 1.00 97.25 95 ARG A O 1
ATOM 793 N N . GLY A 1 96 ? -1.773 3.086 -4.756 1.00 96.88 96 GLY A N 1
ATOM 794 C CA . GLY A 1 96 ? -1.803 3.660 -6.106 1.00 96.88 96 GLY A CA 1
ATOM 795 C C . GLY A 1 96 ? -0.406 4.032 -6.606 1.00 96.88 96 GLY A C 1
ATOM 796 O O . GLY A 1 96 ? 0.011 3.620 -7.689 1.00 96.88 96 GLY A O 1
ATOM 797 N N . GLN A 1 97 ? 0.358 4.737 -5.772 1.00 98.12 97 GLN A N 1
ATOM 798 C CA . GLN A 1 97 ? 1.752 5.072 -6.058 1.00 98.12 97 GLN A CA 1
ATOM 799 C C . GLN A 1 97 ? 2.640 3.821 -6.199 1.00 98.12 97 GLN A C 1
ATOM 801 O O . GLN A 1 97 ? 3.433 3.734 -7.139 1.00 98.12 97 GLN A O 1
ATOM 806 N N . LEU A 1 98 ? 2.485 2.834 -5.309 1.00 98.38 98 LEU A N 1
ATOM 807 C CA . LEU A 1 98 ? 3.232 1.573 -5.336 1.00 98.38 98 LEU A CA 1
ATOM 808 C C . LEU A 1 98 ? 2.995 0.805 -6.641 1.00 98.38 98 LEU A C 1
ATOM 810 O O . LEU A 1 98 ? 3.936 0.290 -7.236 1.00 98.38 98 LEU A O 1
ATOM 814 N N . ILE A 1 99 ? 1.759 0.784 -7.138 1.00 97.25 99 ILE A N 1
ATOM 815 C CA . ILE A 1 99 ? 1.403 0.134 -8.406 1.00 97.25 99 ILE A CA 1
ATOM 816 C C . ILE A 1 99 ? 2.133 0.777 -9.587 1.00 97.25 99 ILE A C 1
ATOM 818 O O . ILE A 1 99 ? 2.616 0.070 -10.471 1.00 97.25 99 ILE A O 1
ATOM 822 N N . VAL A 1 100 ? 2.262 2.106 -9.608 1.00 97.81 100 VAL A N 1
ATOM 823 C CA . VAL A 1 100 ? 3.038 2.792 -10.653 1.00 97.81 100 VAL A CA 1
ATOM 824 C C . VAL A 1 100 ? 4.508 2.370 -10.587 1.00 97.81 100 VAL A C 1
ATOM 826 O O . VAL A 1 100 ? 5.110 2.082 -11.619 1.00 97.81 100 VAL A O 1
ATOM 829 N N . TYR A 1 101 ? 5.077 2.249 -9.384 1.00 98.50 101 TYR A N 1
ATOM 830 C CA . TYR A 1 101 ? 6.450 1.765 -9.208 1.00 98.50 101 TYR A CA 1
ATOM 831 C C . TYR A 1 101 ? 6.603 0.318 -9.686 1.00 98.50 101 TYR A C 1
ATOM 833 O O . TYR A 1 101 ? 7.590 -0.003 -10.348 1.00 98.50 101 TYR A O 1
ATOM 841 N N . MET A 1 102 ? 5.620 -0.542 -9.405 1.00 98.19 102 MET A N 1
ATOM 842 C CA . MET A 1 102 ? 5.591 -1.916 -9.906 1.00 98.19 102 MET A CA 1
ATOM 843 C C . MET A 1 102 ? 5.632 -1.943 -11.436 1.00 98.19 102 MET A C 1
ATOM 845 O O . MET A 1 102 ? 6.490 -2.612 -12.010 1.00 98.19 102 MET A O 1
ATOM 849 N N . ARG A 1 103 ? 4.780 -1.149 -12.099 1.00 97.25 103 ARG A N 1
ATOM 850 C CA . ARG A 1 103 ? 4.739 -1.050 -13.567 1.00 97.25 103 ARG A CA 1
ATOM 851 C C . ARG A 1 103 ? 6.069 -0.599 -14.160 1.00 97.25 103 ARG A C 1
ATOM 853 O O . ARG A 1 103 ? 6.554 -1.227 -15.094 1.00 97.25 103 ARG A O 1
ATOM 860 N N . LEU A 1 104 ? 6.684 0.436 -13.590 1.00 98.31 104 LEU A N 1
ATOM 861 C CA . LEU A 1 104 ? 7.970 0.963 -14.060 1.00 98.31 104 LEU A CA 1
ATOM 862 C C . LEU A 1 104 ? 9.128 -0.036 -13.908 1.00 98.31 104 LEU A C 1
ATOM 864 O O . LEU A 1 104 ? 10.121 0.070 -14.621 1.00 98.31 104 LEU A O 1
ATOM 868 N N . ASN A 1 105 ? 8.991 -1.017 -13.013 1.00 98.25 105 ASN A N 1
ATOM 869 C CA . ASN A 1 105 ? 9.992 -2.055 -12.768 1.00 98.25 105 ASN A CA 1
ATOM 870 C C . ASN A 1 105 ? 9.600 -3.427 -13.334 1.00 98.25 105 ASN A C 1
ATOM 872 O O . ASN A 1 105 ? 10.202 -4.434 -12.958 1.00 98.25 105 ASN A O 1
ATOM 876 N N . ASN A 1 106 ? 8.609 -3.487 -14.230 1.00 97.19 106 ASN A N 1
ATOM 877 C CA . ASN A 1 106 ? 8.109 -4.733 -14.822 1.00 97.19 106 ASN A CA 1
ATOM 878 C C . ASN A 1 106 ? 7.676 -5.781 -13.776 1.00 97.19 106 ASN A C 1
ATOM 880 O O . ASN A 1 106 ? 7.815 -6.986 -13.986 1.00 97.19 106 ASN A O 1
ATOM 884 N N . ILE A 1 107 ? 7.159 -5.329 -12.633 1.00 97.31 107 ILE A N 1
ATOM 885 C CA . ILE A 1 107 ? 6.551 -6.185 -11.615 1.00 97.31 107 ILE A CA 1
ATOM 886 C C . ILE A 1 107 ? 5.064 -6.324 -11.953 1.00 97.31 107 ILE A C 1
ATOM 888 O O . ILE A 1 107 ? 4.363 -5.324 -12.120 1.00 97.31 107 ILE A O 1
ATOM 892 N N . ALA A 1 108 ? 4.575 -7.562 -12.023 1.00 96.00 108 ALA A N 1
ATOM 893 C CA . ALA A 1 108 ? 3.170 -7.847 -12.298 1.00 96.00 108 ALA A CA 1
ATOM 894 C C . ALA A 1 108 ? 2.256 -7.235 -11.223 1.00 96.00 108 ALA A C 1
ATOM 896 O O . ALA A 1 108 ? 2.399 -7.519 -10.033 1.00 96.00 108 ALA A O 1
ATOM 897 N N . VAL A 1 109 ? 1.265 -6.450 -11.624 1.00 95.62 109 VAL A N 1
ATOM 898 C CA . VAL A 1 109 ? 0.294 -5.809 -10.731 1.00 95.62 109 VAL A CA 1
ATOM 899 C C . VAL A 1 109 ? -0.914 -6.731 -10.544 1.00 95.62 109 VAL A C 1
ATOM 901 O O . VAL A 1 109 ? -1.430 -7.254 -11.534 1.00 95.62 109 VAL A O 1
ATOM 904 N N . PRO A 1 110 ? -1.383 -6.971 -9.308 1.00 93.69 110 PRO A N 1
ATOM 905 C CA . PRO A 1 110 ? -2.567 -7.793 -9.078 1.00 93.69 110 PRO A CA 1
ATOM 906 C C . PRO A 1 110 ? -3.848 -7.075 -9.511 1.00 93.69 110 PRO A C 1
ATOM 908 O O . PRO A 1 110 ? -3.890 -5.852 -9.622 1.00 93.69 110 PRO A O 1
ATOM 911 N N . SER A 1 111 ? -4.917 -7.836 -9.709 1.00 90.81 111 SER A N 1
ATOM 912 C CA . SER A 1 111 ? -6.279 -7.315 -9.757 1.00 90.81 111 SER A CA 1
ATOM 913 C C . SER A 1 111 ? -6.632 -6.680 -8.407 1.00 90.81 111 SER A C 1
ATOM 915 O O . SER A 1 111 ? -6.443 -7.304 -7.360 1.00 90.81 111 SER A O 1
ATOM 917 N N . ILE A 1 112 ? -7.142 -5.446 -8.435 1.00 86.69 112 ILE A N 1
ATOM 918 C CA . ILE A 1 112 ? -7.501 -4.670 -7.232 1.00 86.69 112 ILE A CA 1
ATOM 919 C C . ILE A 1 112 ? -9.013 -4.469 -7.196 1.00 86.69 112 ILE A C 1
ATOM 921 O O . ILE A 1 112 ? -9.709 -5.215 -6.520 1.00 86.69 112 ILE A O 1
ATOM 925 N N . TYR A 1 113 ? -9.520 -3.524 -7.989 1.00 86.19 113 TYR A N 1
ATOM 926 C CA . TYR A 1 113 ? -10.956 -3.243 -8.125 1.00 86.19 113 TYR A CA 1
ATOM 927 C C . TYR A 1 113 ? -11.583 -3.884 -9.364 1.00 86.19 113 TYR A C 1
ATOM 929 O O . TYR A 1 113 ? -12.793 -3.853 -9.557 1.00 86.19 113 TYR A O 1
ATOM 937 N N . GLY A 1 114 ? -10.743 -4.451 -10.218 1.00 85.31 114 GLY A N 1
ATOM 938 C CA . GLY A 1 114 ? -11.100 -5.081 -11.473 1.00 85.31 114 GLY A CA 1
ATOM 939 C C . GLY A 1 114 ? -9.859 -5.711 -12.099 1.00 85.31 114 GLY A C 1
ATOM 940 O O . GLY A 1 114 ? -8.766 -5.589 -11.526 1.00 85.31 114 GLY A O 1
ATOM 941 N N . PRO A 1 115 ? -10.017 -6.361 -13.263 1.00 85.69 115 PRO A N 1
ATOM 942 C CA . PRO A 1 115 ? -8.949 -7.122 -13.893 1.00 85.69 115 PRO A CA 1
ATOM 943 C C . PRO A 1 115 ? -7.679 -6.288 -14.089 1.00 85.69 115 PRO A C 1
ATOM 945 O O . PRO A 1 115 ? -7.727 -5.138 -14.527 1.00 85.69 115 PRO A O 1
ATOM 948 N N . SER A 1 116 ? -6.529 -6.890 -13.791 1.00 87.69 116 SER A N 1
ATOM 949 C CA . SER A 1 116 ? -5.225 -6.345 -14.169 1.00 87.69 116 SER A CA 1
ATOM 950 C C . SER A 1 116 ? -4.799 -6.945 -15.503 1.00 87.69 116 SER A C 1
ATOM 952 O O . SER A 1 116 ? -5.043 -8.121 -15.757 1.00 87.69 116 SER A O 1
ATOM 954 N N . ALA A 1 117 ? -4.075 -6.181 -16.325 1.00 87.88 117 ALA A N 1
ATOM 955 C CA . ALA A 1 117 ? -3.458 -6.708 -17.545 1.00 87.88 117 ALA A CA 1
ATOM 956 C C . ALA A 1 117 ? -2.521 -7.910 -17.281 1.00 87.88 117 ALA A C 1
ATOM 958 O O . ALA A 1 117 ? -2.271 -8.697 -18.192 1.00 87.88 117 ALA A O 1
ATOM 959 N N . ASP A 1 118 ? -2.035 -8.072 -16.043 1.00 89.94 118 ASP A N 1
ATOM 960 C CA . ASP A 1 118 ? -1.124 -9.160 -15.657 1.00 89.94 118 ASP A CA 1
ATOM 961 C C . ASP A 1 118 ? -1.829 -10.352 -14.997 1.00 89.94 118 ASP A C 1
ATOM 963 O O . ASP A 1 118 ? -1.200 -11.378 -14.751 1.00 89.94 118 AS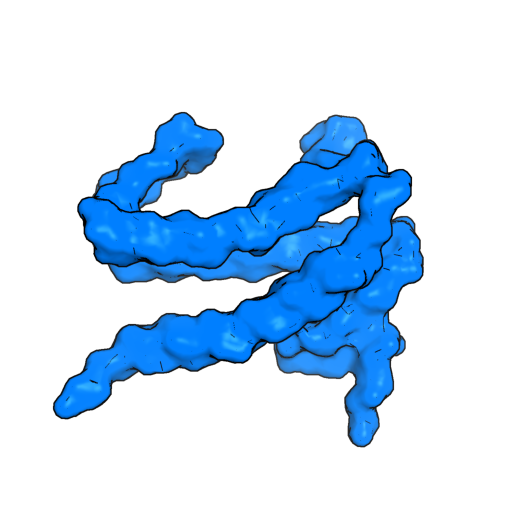P A O 1
ATOM 967 N N . GLU A 1 119 ? -3.124 -10.240 -14.696 1.00 83.69 119 GLU A N 1
ATOM 968 C CA . GLU A 1 119 ? -3.912 -11.327 -14.118 1.00 83.69 119 GLU A CA 1
ATOM 969 C C . GLU A 1 119 ? -5.122 -11.603 -15.002 1.00 83.69 119 GLU A C 1
ATOM 971 O O . GLU A 1 119 ? -6.101 -10.858 -15.011 1.00 83.69 119 GLU A O 1
ATOM 976 N N . LYS A 1 120 ? -5.063 -12.712 -15.746 1.00 58.47 120 LYS A N 1
ATOM 977 C CA . LYS A 1 120 ? -6.197 -13.187 -16.537 1.00 58.47 120 LYS A CA 1
ATOM 978 C C . LYS A 1 120 ? -7.322 -13.611 -15.596 1.00 58.47 120 LYS A C 1
ATOM 980 O O . LYS A 1 120 ? -7.272 -14.686 -15.010 1.00 58.47 120 LYS A O 1
ATOM 985 N N . THR A 1 121 ? -8.343 -12.777 -15.492 1.00 55.75 121 THR A N 1
ATOM 986 C CA . THR A 1 121 ? -9.682 -13.193 -15.073 1.00 55.75 121 THR A CA 1
ATOM 987 C C . THR A 1 121 ? -10.593 -12.924 -16.263 1.00 55.75 121 THR A C 1
ATOM 989 O O . THR A 1 121 ? -10.942 -11.778 -16.536 1.00 55.75 121 THR A O 1
ATOM 992 N N . PHE A 1 122 ? -10.842 -13.980 -17.041 1.00 49.56 122 PHE A N 1
ATOM 993 C CA . PHE A 1 122 ? -11.893 -14.032 -18.056 1.00 49.56 122 PHE A CA 1
ATOM 994 C C . PHE A 1 122 ? -13.065 -14.807 -17.468 1.00 49.56 122 PHE A C 1
ATOM 996 O O . PHE A 1 122 ? -12.787 -15.871 -16.865 1.00 49.56 122 PHE A O 1
#

Sequence (122 aa):
MSNTIISQFISEFNTEVPATRKCLERIPERLFDWKPHEKSMTLGYLSLLVAEIPMWITEMIKTREINFQKWGTNSDQLPLIENISSTLNHWVHHRGQLIVYMRLNNIAVPSIYGPSADEKTF

Foldseek 3Di:
DPPPLVVVLVVLCVQQVVQLVVLLVQDDPVQQQPDPDPPDHGLVVLSVVLVCLVVQLVVCVVVVAHDVVVDDDPLRPDHSSVNSVVSSVVNVVSSVVSVVVCVVVVGQRCARPHHDPRDDDD

pLDDT: mean 86.99, std 14.81, range [43.91, 98.56]